Protein AF-A0A2S0KJ49-F1 (afdb_monomer_lite)

Organism: NCBI:txid1004901

Radius of gyration: 23.55 Å; chains: 1; bounding box: 76×27×55 Å

Sequence (163 aa):
MIEHSPGYVPDPATRPTQVRWAFGLWLLSGLLLVVLGVISLVAEAFQSRWNLGVLAVEVLIGAVGLVYILLARKATCVPQWRGSLAALTFVVVVMVLVLTIGFQSPGLAVVLAVTTIGFAGTVLAYRPKADAWFNGSEAGEQESDAREDGRRDPRDDDPADPR

Foldseek 3Di:
DDDQPPDDWQDPVVADVLLVVLLVLLLQLLVVQLVLLVVVLVVCVVVVVPPVVSNVVSVVSNVLSVVSNVLSVVCNGAVVSLVVLLVSLVVQLVVLVVVCVVVVDPSSVVNNVSSVSNNVSSVSCPPPVNVCSSRVVPPPPVVCVVVVVVPPDPVVPDPPDDD

Structure (mmCIF, N/CA/C/O backbone):
data_AF-A0A2S0KJ49-F1
#
_entry.id   AF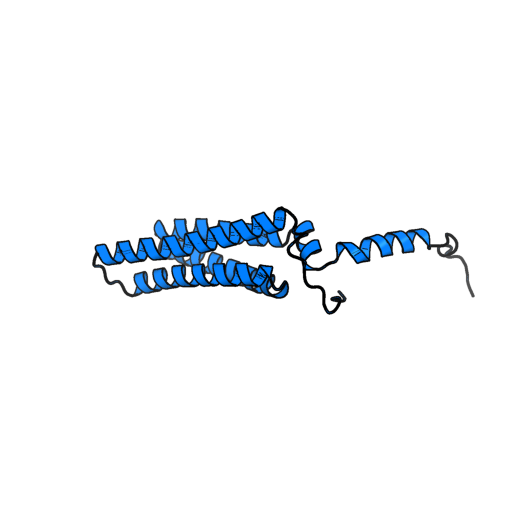-A0A2S0KJ49-F1
#
loop_
_atom_site.group_PDB
_atom_site.id
_atom_site.type_symbol
_atom_site.label_atom_id
_atom_site.label_alt_id
_atom_site.label_comp_id
_atom_site.label_asym_id
_atom_site.label_entity_id
_atom_site.label_seq_id
_atom_site.pdbx_PDB_ins_code
_atom_site.Cartn_x
_atom_site.Cartn_y
_atom_site.Cartn_z
_atom_site.occupancy
_atom_site.B_iso_or_equiv
_atom_site.auth_seq_id
_atom_site.auth_comp_id
_atom_site.auth_asym_id
_atom_site.auth_atom_id
_atom_site.pdbx_PDB_model_num
ATOM 1 N N . MET A 1 1 ? 25.461 11.651 -18.380 1.00 32.81 1 MET A N 1
ATOM 2 C CA . MET A 1 1 ? 24.262 12.462 -18.679 1.00 32.81 1 MET A CA 1
ATOM 3 C C . MET A 1 1 ? 23.320 11.508 -19.395 1.00 32.81 1 MET A C 1
ATOM 5 O O . MET A 1 1 ? 23.651 11.106 -20.494 1.00 32.81 1 MET A O 1
ATOM 9 N N . ILE A 1 2 ? 22.301 10.978 -18.710 1.00 43.78 2 ILE A N 1
ATOM 10 C CA . ILE A 1 2 ? 21.458 9.896 -19.249 1.00 43.78 2 ILE A CA 1
ATOM 11 C C . ILE A 1 2 ? 20.485 10.527 -20.246 1.00 43.78 2 ILE A C 1
ATOM 13 O O . ILE A 1 2 ? 19.582 11.262 -19.843 1.00 43.78 2 ILE A O 1
ATOM 17 N N . GLU A 1 3 ? 20.705 10.301 -21.539 1.00 42.31 3 GLU A N 1
ATOM 18 C CA . GLU A 1 3 ? 19.782 10.729 -22.586 1.00 42.31 3 GLU A CA 1
ATOM 19 C C . GLU A 1 3 ? 18.532 9.845 -22.533 1.00 42.31 3 GLU A C 1
ATOM 21 O O . GLU A 1 3 ? 18.513 8.704 -22.991 1.00 42.31 3 GLU A O 1
ATOM 26 N N . HIS A 1 4 ? 17.461 10.367 -21.934 1.00 44.47 4 HIS A N 1
ATOM 27 C CA . HIS A 1 4 ? 16.134 9.785 -22.082 1.00 44.47 4 HIS A CA 1
ATOM 28 C C . HIS A 1 4 ? 15.746 9.826 -23.565 1.00 44.47 4 HIS A C 1
ATOM 30 O O . HIS A 1 4 ? 15.475 10.903 -24.094 1.00 44.47 4 HIS A O 1
ATOM 36 N N . SER A 1 5 ? 15.679 8.663 -24.226 1.00 48.12 5 SER A N 1
ATOM 37 C CA . SER A 1 5 ? 15.066 8.553 -25.554 1.00 48.12 5 SER A CA 1
ATOM 38 C C . SER A 1 5 ? 13.628 9.092 -25.486 1.00 48.12 5 SER A C 1
ATOM 40 O O . SER A 1 5 ? 12.799 8.537 -24.752 1.00 48.12 5 SER A O 1
ATOM 42 N N . PRO A 1 6 ? 13.311 10.189 -26.196 1.00 45.47 6 PRO A N 1
ATOM 43 C CA . PRO A 1 6 ? 12.015 10.836 -26.097 1.00 45.47 6 PRO A CA 1
ATOM 44 C C . PRO A 1 6 ? 10.969 9.953 -26.785 1.00 45.47 6 PRO A C 1
ATOM 46 O O . PRO A 1 6 ? 10.876 9.927 -28.007 1.00 45.47 6 PRO A O 1
ATOM 49 N N . GLY A 1 7 ? 10.184 9.210 -25.997 1.00 54.25 7 GLY A N 1
ATOM 50 C CA . GLY A 1 7 ? 8.998 8.499 -26.493 1.00 54.25 7 GLY A CA 1
ATOM 51 C C . GLY A 1 7 ? 8.913 6.995 -26.226 1.00 54.25 7 GLY A C 1
ATOM 52 O O . GLY A 1 7 ? 8.021 6.359 -26.783 1.00 54.25 7 GLY A O 1
ATOM 53 N N . TYR A 1 8 ? 9.770 6.402 -25.386 1.00 58.16 8 TYR A N 1
ATOM 54 C CA . TYR A 1 8 ? 9.604 4.989 -25.027 1.00 58.16 8 TYR A CA 1
ATOM 55 C C . TYR A 1 8 ? 8.379 4.780 -24.117 1.00 58.16 8 TYR A C 1
ATOM 57 O O . TYR A 1 8 ? 8.339 5.238 -22.973 1.00 58.16 8 TYR A O 1
ATOM 65 N N . VAL A 1 9 ? 7.373 4.074 -24.640 1.00 59.31 9 VAL A N 1
ATOM 66 C CA . VAL A 1 9 ? 6.196 3.609 -23.895 1.00 59.31 9 VAL A CA 1
ATOM 67 C C . VAL A 1 9 ? 6.372 2.107 -23.660 1.00 59.31 9 VAL A C 1
ATOM 69 O O . VAL A 1 9 ? 6.382 1.357 -24.635 1.00 59.31 9 VAL A O 1
ATOM 72 N N . PRO A 1 10 ? 6.518 1.642 -22.405 1.00 59.81 10 PRO A N 1
ATOM 73 C CA . PRO A 1 10 ? 6.697 0.222 -22.126 1.00 59.81 10 PRO A CA 1
ATOM 74 C C . PRO A 1 10 ? 5.476 -0.582 -22.588 1.00 59.81 10 PRO A C 1
ATOM 76 O O . PRO A 1 10 ? 4.357 -0.325 -22.138 1.00 59.81 10 PRO A O 1
ATOM 79 N N . ASP A 1 11 ? 5.687 -1.567 -23.461 1.00 59.62 11 ASP A N 1
ATOM 80 C CA . ASP A 1 11 ? 4.628 -2.457 -23.944 1.00 59.62 11 ASP A CA 1
ATOM 81 C C . ASP A 1 11 ? 4.199 -3.441 -22.833 1.00 59.62 11 ASP A C 1
ATOM 83 O O . ASP A 1 11 ? 5.018 -4.250 -22.381 1.00 59.62 11 ASP A O 1
ATOM 87 N N . PRO A 1 12 ? 2.925 -3.437 -22.387 1.00 59.06 12 PRO A N 1
ATOM 88 C CA . PRO A 1 12 ? 2.420 -4.355 -21.365 1.00 59.06 12 PRO A CA 1
ATOM 89 C C . PRO A 1 12 ? 2.656 -5.845 -21.660 1.00 59.06 12 PRO A C 1
ATOM 91 O O . PRO A 1 12 ? 2.660 -6.646 -20.718 1.00 59.06 12 PRO A O 1
ATOM 94 N N . ALA A 1 13 ? 2.834 -6.225 -22.931 1.00 54.78 13 ALA A N 1
ATOM 95 C CA . ALA A 1 13 ? 3.000 -7.611 -23.362 1.00 54.78 13 ALA A CA 1
ATOM 96 C C . ALA A 1 13 ? 4.378 -8.213 -23.020 1.00 54.78 13 ALA A C 1
ATOM 98 O O . ALA A 1 13 ? 4.467 -9.417 -22.781 1.00 54.78 13 ALA A O 1
ATOM 99 N N . THR A 1 14 ? 5.437 -7.403 -22.912 1.00 58.62 14 THR A N 1
ATOM 100 C CA . THR A 1 14 ? 6.815 -7.869 -22.628 1.00 58.62 14 THR A CA 1
ATOM 101 C C . THR A 1 14 ? 7.179 -7.832 -21.141 1.00 58.62 14 THR A C 1
ATOM 103 O O . THR A 1 14 ? 8.346 -7.957 -20.770 1.00 58.62 14 THR A O 1
ATOM 106 N N . ARG A 1 15 ? 6.185 -7.668 -20.256 1.00 59.38 15 ARG A N 1
ATOM 107 C CA . ARG A 1 15 ? 6.400 -7.445 -18.820 1.00 59.38 15 ARG A CA 1
ATOM 108 C C . ARG A 1 15 ? 7.143 -8.622 -18.150 1.00 59.38 15 ARG A C 1
ATOM 110 O O . ARG A 1 15 ? 6.563 -9.708 -18.029 1.00 59.38 15 ARG A O 1
ATOM 117 N N . PRO A 1 16 ? 8.345 -8.410 -17.577 1.00 65.75 16 PRO A N 1
ATOM 118 C CA . PRO A 1 16 ? 9.036 -9.449 -16.824 1.00 65.75 16 PRO A CA 1
ATOM 119 C C . PRO A 1 16 ? 8.262 -9.818 -15.549 1.00 65.75 16 PRO A C 1
ATOM 121 O O . PRO A 1 16 ? 7.582 -8.991 -14.930 1.00 65.75 16 PRO A O 1
ATOM 124 N N . THR A 1 17 ? 8.372 -11.077 -15.119 1.00 66.94 17 THR A N 1
ATOM 125 C CA . THR A 1 17 ? 7.650 -11.619 -13.950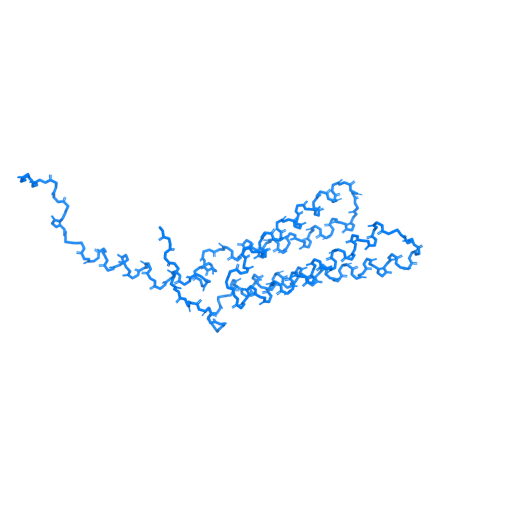 1.00 66.94 17 THR A CA 1
ATOM 126 C C . THR A 1 17 ? 7.882 -10.809 -12.674 1.00 66.94 17 THR A C 1
ATOM 128 O O . THR A 1 17 ? 6.962 -10.661 -11.873 1.00 66.94 17 THR A O 1
ATOM 131 N N . GLN A 1 18 ? 9.058 -10.196 -12.514 1.00 65.00 18 GLN A N 1
ATOM 132 C CA . GLN A 1 18 ? 9.364 -9.302 -11.391 1.00 65.00 18 GLN A CA 1
ATOM 133 C C . GLN A 1 18 ? 8.453 -8.068 -11.334 1.00 65.00 18 GLN A C 1
ATOM 135 O O . GLN A 1 18 ? 8.008 -7.689 -10.254 1.00 65.00 18 GLN A O 1
ATOM 140 N N . VAL A 1 19 ? 8.094 -7.487 -12.481 1.00 62.91 19 VAL A N 1
ATOM 141 C CA . VAL A 1 19 ? 7.193 -6.324 -12.550 1.00 62.91 19 VAL A CA 1
ATOM 142 C C . VAL A 1 19 ? 5.748 -6.733 -12.252 1.00 62.91 19 VAL A C 1
ATOM 144 O O . VAL A 1 19 ? 4.999 -5.968 -11.645 1.00 62.91 19 VAL A O 1
ATOM 147 N N . ARG A 1 20 ? 5.348 -7.963 -12.608 1.00 70.38 20 ARG A N 1
ATOM 148 C CA . ARG A 1 20 ? 4.046 -8.528 -12.205 1.00 70.38 20 ARG A CA 1
ATOM 149 C C . ARG A 1 20 ? 3.961 -8.741 -10.693 1.00 70.38 20 ARG A C 1
ATOM 151 O O . ARG A 1 20 ? 2.948 -8.378 -10.103 1.00 70.38 20 ARG A O 1
ATOM 158 N N . TRP A 1 21 ? 5.017 -9.267 -10.074 1.00 71.06 21 TRP A N 1
ATOM 159 C CA . TRP A 1 21 ? 5.082 -9.453 -8.622 1.00 71.06 21 TRP A CA 1
ATOM 160 C C . TRP A 1 21 ? 5.111 -8.124 -7.864 1.00 71.06 21 TRP A C 1
ATOM 162 O O . TRP A 1 21 ? 4.347 -7.969 -6.917 1.00 71.06 21 TRP A O 1
ATOM 172 N N . ALA A 1 22 ? 5.904 -7.143 -8.310 1.00 71.12 22 ALA A N 1
ATOM 173 C CA . ALA A 1 22 ? 5.924 -5.801 -7.718 1.00 71.12 22 ALA A CA 1
ATOM 174 C C . ALA A 1 22 ? 4.540 -5.130 -7.782 1.00 71.12 22 ALA A C 1
ATOM 176 O O . ALA A 1 22 ? 4.052 -4.601 -6.787 1.00 71.12 22 ALA A O 1
ATOM 177 N N . PHE A 1 23 ? 3.863 -5.232 -8.930 1.00 68.50 23 PHE A N 1
ATOM 178 C CA . PHE A 1 23 ? 2.501 -4.724 -9.087 1.00 68.50 23 PHE A CA 1
ATOM 179 C C . PHE A 1 23 ? 1.491 -5.451 -8.190 1.00 68.50 23 PHE A C 1
ATOM 181 O O . PHE A 1 23 ? 0.636 -4.812 -7.580 1.00 68.50 23 PHE A O 1
ATOM 188 N N . GLY A 1 24 ? 1.607 -6.777 -8.079 1.00 72.44 24 GLY A N 1
ATOM 189 C CA . GLY A 1 24 ? 0.793 -7.577 -7.166 1.00 72.44 24 GLY A CA 1
ATOM 190 C C . GLY A 1 24 ? 0.994 -7.172 -5.705 1.00 72.44 24 GLY A C 1
ATOM 191 O O . GLY A 1 24 ? 0.014 -7.009 -4.990 1.00 72.44 24 GLY A O 1
ATOM 192 N N . LEU A 1 25 ? 2.238 -6.929 -5.284 1.00 76.12 25 LEU A N 1
ATOM 193 C CA . LEU A 1 25 ? 2.586 -6.459 -3.939 1.00 76.12 25 LEU A CA 1
ATOM 194 C C . LEU A 1 25 ? 2.011 -5.070 -3.640 1.00 76.12 25 LEU A C 1
ATOM 196 O O . LEU A 1 25 ? 1.460 -4.869 -2.560 1.00 76.12 25 LEU A O 1
ATOM 200 N N . TRP A 1 26 ? 2.071 -4.139 -4.596 1.00 76.25 26 TRP A N 1
ATOM 201 C CA . TRP A 1 26 ? 1.468 -2.809 -4.445 1.00 76.25 26 TRP A CA 1
ATOM 202 C C . TRP A 1 26 ? -0.058 -2.850 -4.364 1.00 76.25 26 TRP A C 1
ATOM 204 O O . TRP A 1 26 ? -0.650 -2.148 -3.544 1.00 76.25 26 TRP A O 1
ATOM 214 N N . LEU A 1 27 ? -0.709 -3.670 -5.195 1.00 75.06 27 LEU A N 1
ATOM 215 C CA . LEU A 1 27 ? -2.160 -3.839 -5.125 1.00 75.06 27 LEU A CA 1
ATOM 216 C C . LEU A 1 27 ? -2.585 -4.553 -3.845 1.00 75.06 27 LEU A C 1
ATOM 218 O O . LEU A 1 27 ? -3.566 -4.143 -3.233 1.00 75.06 27 LEU A O 1
ATOM 222 N N . LEU A 1 28 ? -1.847 -5.581 -3.425 1.00 78.88 28 LEU A N 1
ATOM 223 C CA . LEU A 1 28 ? -2.133 -6.312 -2.198 1.00 78.88 28 LEU A CA 1
ATOM 224 C C . LEU A 1 28 ? -1.988 -5.401 -0.978 1.00 78.88 28 LEU A C 1
ATOM 226 O O . LEU A 1 28 ? -2.876 -5.398 -0.132 1.00 78.88 28 LEU A O 1
ATOM 230 N N . SER A 1 29 ? -0.926 -4.589 -0.906 1.00 77.06 29 SER A N 1
ATOM 231 C CA . SER A 1 29 ? -0.741 -3.654 0.207 1.00 77.06 29 SER A CA 1
ATOM 232 C C . SER A 1 29 ? -1.820 -2.573 0.220 1.00 77.06 29 SER A C 1
ATOM 234 O O . SER A 1 29 ? -2.409 -2.316 1.265 1.00 77.06 29 SER A O 1
ATOM 236 N N . GLY A 1 30 ? -2.123 -1.968 -0.934 1.00 74.38 30 GLY A N 1
ATOM 237 C CA . GLY A 1 30 ? -3.179 -0.961 -1.048 1.00 74.38 30 GLY A CA 1
ATOM 238 C C . GLY A 1 30 ? -4.548 -1.520 -0.657 1.00 74.38 30 GLY A C 1
ATOM 239 O O . GLY A 1 30 ? -5.271 -0.895 0.115 1.00 74.38 30 GLY A O 1
ATOM 240 N N . LEU A 1 31 ? -4.873 -2.731 -1.118 1.00 83.38 31 LEU A N 1
ATOM 241 C CA . LEU A 1 31 ? -6.112 -3.418 -0.767 1.00 83.38 31 LEU A CA 1
ATOM 242 C C . LEU A 1 31 ? -6.177 -3.746 0.727 1.00 83.38 31 LEU A C 1
ATOM 244 O O . LEU A 1 31 ? -7.199 -3.474 1.349 1.00 83.38 31 LEU A O 1
ATOM 248 N N . LEU A 1 32 ? -5.103 -4.283 1.316 1.00 82.12 32 LEU A N 1
ATOM 249 C CA . LEU A 1 32 ? -5.071 -4.569 2.752 1.00 82.12 32 LEU A CA 1
ATOM 250 C C . LEU A 1 32 ? -5.244 -3.297 3.582 1.00 82.12 32 LEU A C 1
ATOM 252 O O . LEU A 1 32 ? -5.948 -3.350 4.581 1.00 82.12 32 LEU A O 1
ATOM 256 N N . LEU A 1 33 ? -4.661 -2.164 3.175 1.00 81.69 33 LEU A N 1
ATOM 257 C CA . LEU A 1 33 ? -4.847 -0.885 3.871 1.00 81.69 33 LEU A CA 1
ATOM 258 C C . LEU A 1 33 ? -6.298 -0.401 3.811 1.00 81.69 33 LEU A C 1
ATOM 260 O O . LEU A 1 33 ? -6.832 0.034 4.828 1.00 81.69 33 LEU A O 1
ATOM 264 N N . VAL A 1 34 ? -6.951 -0.516 2.651 1.00 83.94 34 VAL A N 1
ATOM 265 C CA . VAL A 1 34 ? -8.378 -0.187 2.513 1.00 83.94 34 VAL A CA 1
ATOM 266 C C . VAL A 1 34 ? -9.226 -1.104 3.391 1.00 83.94 34 VAL A C 1
ATOM 268 O O . VAL A 1 34 ? -10.071 -0.620 4.138 1.00 83.94 34 VAL A O 1
ATOM 271 N N . VAL A 1 35 ? -8.986 -2.415 3.338 1.00 86.25 35 VAL A N 1
ATOM 272 C CA . VAL A 1 35 ? -9.725 -3.402 4.136 1.00 86.25 35 VAL A CA 1
ATOM 273 C C . VAL A 1 35 ? -9.525 -3.155 5.629 1.00 86.25 35 VAL A C 1
ATOM 275 O O . VAL A 1 35 ? -10.509 -3.136 6.362 1.00 86.25 35 VAL A O 1
ATOM 278 N N . LEU A 1 36 ? -8.292 -2.903 6.082 1.00 83.69 36 LEU A N 1
ATOM 279 C CA . LEU A 1 36 ? -8.026 -2.561 7.479 1.00 83.69 36 LEU A CA 1
ATOM 280 C C . LEU A 1 36 ? -8.745 -1.276 7.884 1.00 83.69 36 LEU A C 1
ATOM 282 O O . LEU A 1 36 ? -9.402 -1.266 8.915 1.00 83.69 36 LEU A O 1
ATOM 286 N N . GLY A 1 37 ? -8.657 -0.220 7.070 1.00 79.56 37 GLY A N 1
ATOM 287 C CA . GLY A 1 37 ? -9.336 1.045 7.345 1.00 79.56 37 GLY A CA 1
ATOM 288 C C . GLY A 1 37 ? -10.845 0.860 7.502 1.00 79.56 37 GLY A C 1
ATOM 289 O O . GLY A 1 37 ? -11.424 1.359 8.458 1.00 79.56 37 GLY A O 1
ATOM 290 N N . VAL A 1 38 ? -11.476 0.079 6.619 1.00 84.31 38 VAL A N 1
ATOM 291 C CA . VAL A 1 38 ? -12.918 -0.211 6.683 1.00 84.31 38 VAL A CA 1
ATOM 292 C C . VAL A 1 38 ? -13.275 -1.072 7.896 1.00 84.31 38 VAL A C 1
ATOM 294 O O . VAL A 1 38 ? -14.254 -0.774 8.573 1.00 84.31 38 VAL A O 1
ATOM 297 N N . ILE A 1 39 ? -12.507 -2.126 8.190 1.00 84.81 39 ILE A N 1
ATOM 298 C CA . ILE A 1 39 ? -12.770 -2.999 9.346 1.00 84.81 39 ILE A CA 1
ATOM 299 C C . ILE A 1 39 ? -12.667 -2.206 10.649 1.00 84.81 39 ILE A C 1
ATOM 301 O O . ILE A 1 39 ? -13.555 -2.325 11.492 1.00 84.81 39 ILE A O 1
ATOM 305 N N . SER A 1 40 ? -11.620 -1.394 10.805 1.00 78.69 40 SER A N 1
ATOM 306 C CA . SER A 1 40 ? -11.429 -0.580 12.005 1.00 78.69 40 SER A CA 1
ATOM 307 C C . SER A 1 40 ? -12.539 0.467 12.145 1.00 78.69 40 SER A C 1
ATOM 309 O O . SER A 1 40 ? -13.167 0.533 13.197 1.00 78.69 40 SER A O 1
ATOM 311 N N . LEU A 1 41 ? -12.916 1.135 11.045 1.00 82.00 41 LEU A N 1
ATOM 312 C CA . LEU A 1 41 ? -14.031 2.090 11.017 1.00 82.00 41 LEU A CA 1
ATOM 313 C C . LEU A 1 41 ? -15.356 1.461 11.463 1.00 82.00 41 LEU A C 1
ATOM 315 O O . LEU A 1 41 ? -16.115 2.044 12.238 1.00 82.00 41 LEU A O 1
ATOM 319 N N . VAL A 1 42 ? -15.641 0.253 10.975 1.00 84.56 42 VAL A N 1
ATOM 320 C CA . VAL A 1 42 ? -16.838 -0.502 11.357 1.00 84.56 42 VAL A CA 1
ATOM 321 C C . VAL A 1 42 ? -16.769 -0.908 12.832 1.00 84.56 42 VAL A C 1
ATOM 323 O O . VAL A 1 42 ? -17.766 -0.783 13.542 1.00 84.56 42 VAL A O 1
ATOM 326 N N . ALA A 1 43 ? -15.609 -1.354 13.318 1.00 82.31 43 ALA A N 1
ATOM 327 C CA . ALA A 1 43 ? -15.419 -1.721 14.719 1.00 82.31 43 ALA A CA 1
ATOM 328 C C . ALA A 1 43 ? -15.615 -0.525 15.670 1.00 82.31 43 ALA A C 1
ATOM 330 O O . ALA A 1 43 ? -16.319 -0.664 16.673 1.00 82.31 43 ALA A O 1
ATOM 331 N N . GLU A 1 44 ? -15.066 0.648 15.342 1.00 80.25 44 GLU A N 1
ATOM 332 C CA . GLU A 1 44 ? -15.229 1.883 16.122 1.00 80.25 44 GLU A CA 1
ATOM 333 C C . GLU A 1 44 ? -16.710 2.314 16.153 1.00 80.25 44 GLU A C 1
ATOM 335 O O . GLU A 1 44 ? -17.245 2.659 17.213 1.00 80.25 44 GLU A O 1
ATOM 340 N N . ALA A 1 45 ? -17.415 2.189 15.019 1.00 80.19 45 ALA A N 1
ATOM 341 C CA . ALA A 1 45 ? -18.846 2.480 14.921 1.00 80.19 45 ALA A CA 1
ATOM 342 C C . ALA A 1 45 ? -19.696 1.587 15.846 1.00 80.19 45 ALA A C 1
ATOM 344 O O . ALA A 1 45 ? -20.637 2.073 16.476 1.00 80.19 45 ALA A O 1
ATOM 345 N N . PHE A 1 46 ? -19.343 0.304 15.989 1.00 83.88 46 PHE A N 1
ATOM 346 C CA . PHE A 1 46 ? -20.018 -0.615 16.917 1.00 83.88 46 PHE A CA 1
ATOM 347 C C . PHE A 1 46 ? -19.710 -0.331 18.391 1.00 83.88 46 PHE A C 1
ATOM 349 O O . PHE A 1 46 ? -20.546 -0.601 19.253 1.00 83.88 46 PHE A O 1
ATOM 356 N N . GLN A 1 47 ? -18.533 0.214 18.701 1.00 79.00 47 GLN A N 1
ATOM 357 C CA . GLN A 1 47 ? -18.148 0.542 20.077 1.00 79.00 47 GLN A CA 1
ATOM 358 C C . GLN A 1 47 ? -18.711 1.887 20.557 1.00 79.00 47 GLN A C 1
ATOM 360 O O . GLN A 1 47 ? -18.566 2.221 21.734 1.00 79.00 47 GLN A O 1
ATOM 365 N N . SER A 1 48 ? -19.354 2.660 19.669 1.00 68.94 48 SER A N 1
ATOM 366 C CA . SER A 1 48 ? -19.958 3.976 19.936 1.00 68.94 48 SER A CA 1
ATOM 367 C C . SER A 1 48 ? -19.006 4.984 20.601 1.00 68.94 48 SER A C 1
ATOM 369 O O . SER A 1 48 ? -19.429 6.000 21.162 1.00 68.94 48 SER A O 1
ATOM 371 N N . ARG A 1 49 ? -17.702 4.716 20.517 1.00 65.75 49 ARG A N 1
ATOM 372 C CA . ARG A 1 49 ? -16.624 5.608 20.912 1.00 65.75 49 ARG A CA 1
ATOM 373 C C . ARG A 1 49 ? -16.369 6.515 19.719 1.00 65.75 49 ARG A C 1
ATOM 375 O O . ARG A 1 49 ? -15.518 6.236 18.893 1.00 65.75 49 ARG A O 1
ATOM 382 N N . TRP A 1 50 ? -17.141 7.590 19.591 1.00 74.00 50 TRP A N 1
ATOM 383 C CA . TRP A 1 50 ? -16.979 8.584 18.521 1.00 74.00 50 TRP A CA 1
ATOM 384 C C . TRP A 1 50 ? -15.726 9.448 18.736 1.00 74.00 50 TRP A C 1
ATOM 386 O O . TRP A 1 50 ? -15.785 10.676 18.803 1.00 74.00 50 TRP A O 1
ATOM 396 N N . ASN A 1 51 ? -14.569 8.804 18.879 1.00 79.00 51 ASN A N 1
ATOM 397 C CA . ASN A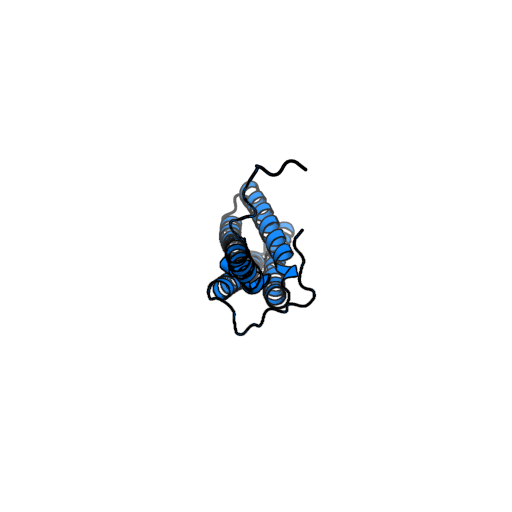 1 51 ? -13.286 9.469 18.992 1.00 79.00 51 ASN A CA 1
ATOM 398 C C . ASN A 1 51 ? -12.895 9.997 17.616 1.00 79.00 51 ASN A C 1
ATOM 400 O O . ASN A 1 51 ? -12.315 9.280 16.802 1.00 79.00 51 ASN A O 1
ATOM 404 N N . LEU A 1 52 ? -13.177 11.277 17.369 1.00 78.75 52 LEU A N 1
ATOM 405 C CA . LEU A 1 52 ? -12.863 11.944 16.101 1.00 78.75 52 LEU A CA 1
ATOM 406 C C . LEU A 1 52 ? -11.389 11.782 15.690 1.00 78.75 52 LEU A C 1
ATOM 408 O O . LEU A 1 52 ? -11.097 11.686 14.503 1.00 78.75 52 LEU A O 1
ATOM 412 N N . GLY A 1 53 ? -10.469 11.702 16.658 1.00 78.50 53 GLY A N 1
ATOM 413 C CA . GLY A 1 53 ? -9.048 11.464 16.397 1.00 78.50 53 GLY A CA 1
ATOM 414 C C . GLY A 1 53 ? -8.748 10.075 15.822 1.00 78.50 53 GLY A C 1
ATOM 415 O O . GLY A 1 53 ? -7.965 9.968 14.884 1.00 78.50 53 GLY A O 1
ATOM 416 N N . VAL A 1 54 ? -9.393 9.022 16.334 1.00 77.12 54 VAL A N 1
ATOM 417 C CA . VAL A 1 54 ? -9.208 7.643 15.843 1.00 77.12 54 VAL A CA 1
ATOM 418 C C . VAL A 1 54 ? -9.861 7.491 14.471 1.00 77.12 54 VAL A C 1
ATOM 420 O O . VAL A 1 54 ? -9.207 7.066 13.521 1.00 77.12 54 VAL A O 1
ATOM 423 N N . LEU A 1 55 ? -11.094 7.987 14.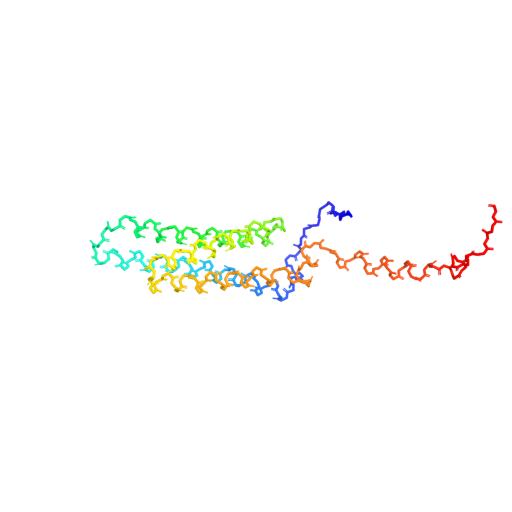337 1.00 81.12 55 LEU A N 1
ATOM 424 C CA . LEU A 1 55 ? -11.833 8.058 13.073 1.00 81.12 55 LEU A CA 1
ATOM 425 C C . LEU A 1 55 ? -11.034 8.759 11.965 1.00 81.12 55 LEU A C 1
ATOM 427 O O . LEU A 1 55 ? -10.965 8.267 10.839 1.00 81.12 55 LEU A O 1
ATOM 431 N N . ALA A 1 56 ? -10.395 9.892 12.271 1.00 83.06 56 ALA A N 1
ATOM 432 C CA . ALA A 1 56 ? -9.574 10.612 11.302 1.00 83.06 56 ALA A CA 1
ATOM 433 C C . ALA A 1 56 ? -8.377 9.777 10.818 1.00 83.06 56 ALA A C 1
ATOM 435 O O . ALA A 1 56 ? -8.063 9.788 9.627 1.00 83.06 56 ALA A O 1
ATOM 436 N N . VAL A 1 57 ? -7.728 9.030 11.717 1.00 80.50 57 VAL A N 1
ATOM 437 C CA . VAL A 1 57 ? -6.598 8.154 11.372 1.00 80.50 57 VAL A CA 1
ATOM 438 C C . VAL A 1 57 ? -7.059 6.970 10.521 1.00 80.50 57 VAL A C 1
ATOM 440 O O . VAL A 1 57 ? -6.400 6.638 9.538 1.00 80.50 57 VAL A O 1
ATOM 443 N N . GLU A 1 58 ? -8.199 6.359 10.831 1.00 80.31 58 GLU A N 1
ATOM 444 C CA . GLU A 1 58 ? -8.741 5.227 10.065 1.00 80.31 58 GLU A CA 1
ATOM 445 C C . GLU A 1 58 ? -9.151 5.623 8.648 1.00 80.31 58 GLU A C 1
ATOM 447 O O . GLU A 1 58 ? -8.792 4.949 7.676 1.00 80.31 58 GLU A O 1
ATOM 452 N N . VAL A 1 59 ? -9.834 6.762 8.513 1.00 84.56 59 VAL A N 1
ATOM 453 C CA . VAL A 1 59 ? -10.176 7.335 7.207 1.00 84.56 59 VAL A CA 1
ATOM 454 C C . VAL A 1 59 ? -8.909 7.683 6.429 1.00 84.56 59 VAL A C 1
ATOM 456 O O . VAL A 1 59 ? -8.834 7.397 5.234 1.00 84.56 59 VAL A O 1
ATOM 459 N N . LEU A 1 60 ? -7.892 8.243 7.091 1.00 83.81 60 LEU A N 1
ATOM 460 C CA . LEU A 1 60 ? -6.605 8.538 6.464 1.00 83.81 60 LEU A CA 1
ATOM 461 C C . LEU A 1 60 ? -5.927 7.262 5.947 1.00 83.81 60 LEU A C 1
ATOM 463 O O . LEU A 1 60 ? -5.473 7.244 4.805 1.00 83.81 60 LEU A O 1
ATOM 467 N N . ILE A 1 61 ? -5.893 6.185 6.738 1.00 81.81 61 ILE A N 1
ATOM 468 C CA . ILE A 1 61 ? -5.326 4.890 6.326 1.00 81.81 61 ILE A CA 1
ATOM 469 C C . ILE A 1 61 ? -6.075 4.335 5.108 1.00 81.81 61 ILE A C 1
ATOM 471 O O . ILE A 1 61 ? -5.442 3.935 4.126 1.00 81.81 61 ILE A O 1
ATOM 475 N N . GLY A 1 62 ? -7.410 4.366 5.128 1.00 80.56 62 GLY A N 1
ATOM 476 C CA . GLY A 1 62 ? -8.234 3.935 3.998 1.00 80.56 62 GLY A CA 1
ATOM 477 C C . GLY A 1 62 ? -7.996 4.776 2.739 1.00 80.56 62 GLY A C 1
ATOM 478 O O . GLY A 1 62 ? -7.809 4.229 1.649 1.00 80.56 62 GLY A O 1
ATOM 479 N N . ALA A 1 63 ? -7.927 6.102 2.880 1.00 83.00 63 ALA A N 1
ATOM 480 C CA . ALA A 1 63 ? -7.646 7.023 1.782 1.00 83.00 63 ALA A CA 1
ATOM 481 C C . ALA A 1 63 ? -6.249 6.795 1.186 1.00 83.00 63 ALA A C 1
ATOM 483 O O . ALA A 1 63 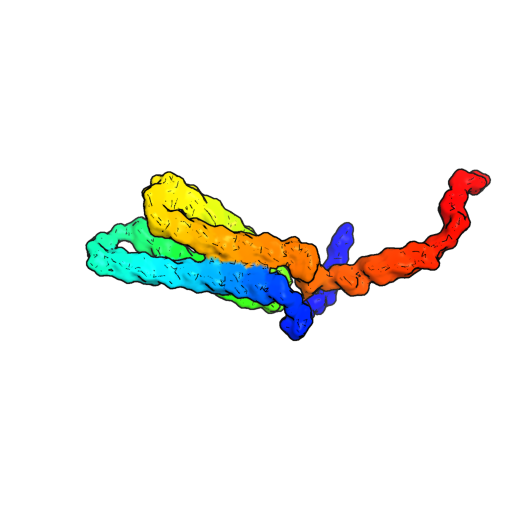? -6.101 6.740 -0.036 1.00 83.00 63 ALA A O 1
ATOM 484 N N . VAL A 1 64 ? -5.232 6.589 2.028 1.00 81.75 64 VAL A N 1
ATOM 485 C CA . VAL A 1 64 ? -3.870 6.244 1.594 1.00 81.75 64 VAL A CA 1
ATOM 486 C C . VAL A 1 64 ? -3.861 4.921 0.827 1.00 81.75 64 VAL A C 1
ATOM 488 O O . VAL A 1 64 ? -3.241 4.843 -0.235 1.00 81.75 64 VAL A O 1
ATOM 491 N N . GLY A 1 65 ? -4.583 3.903 1.308 1.00 78.62 65 GLY A N 1
ATOM 492 C CA . GLY A 1 65 ? -4.740 2.630 0.601 1.00 78.62 65 GLY A CA 1
ATOM 493 C C . GLY A 1 65 ? -5.360 2.799 -0.791 1.00 78.62 65 GLY A C 1
ATOM 494 O O . GLY A 1 65 ? -4.868 2.234 -1.770 1.00 78.62 65 GLY A O 1
ATOM 495 N N . LEU A 1 66 ? -6.382 3.649 -0.914 1.00 82.12 66 LEU A N 1
ATOM 496 C CA . LEU A 1 66 ? -7.022 3.951 -2.196 1.00 82.12 66 LEU A CA 1
ATOM 497 C C . LEU A 1 66 ? -6.068 4.678 -3.156 1.00 82.12 66 LEU A C 1
ATOM 499 O O . LEU A 1 66 ? -5.955 4.316 -4.330 1.00 82.12 66 LEU A O 1
ATOM 503 N N . VAL A 1 67 ? -5.338 5.672 -2.646 1.00 82.94 67 VAL A N 1
ATOM 504 C CA . VAL A 1 67 ? -4.319 6.414 -3.399 1.00 82.94 67 VAL A CA 1
ATOM 505 C C . VAL A 1 67 ? -3.221 5.470 -3.898 1.00 82.94 67 VAL A C 1
ATOM 507 O O . VAL A 1 67 ? -2.817 5.578 -5.055 1.00 82.94 67 VAL A O 1
ATOM 510 N N . TYR A 1 68 ? -2.810 4.487 -3.092 1.00 76.19 68 TYR A N 1
ATOM 511 C CA . TYR A 1 68 ? -1.887 3.426 -3.504 1.00 76.19 68 TYR A CA 1
ATOM 512 C C . TYR A 1 68 ? -2.398 2.619 -4.691 1.00 76.19 68 TYR A C 1
ATOM 514 O O . TYR A 1 68 ? -1.655 2.405 -5.645 1.00 76.19 68 TYR A O 1
ATOM 522 N N . ILE A 1 69 ? -3.661 2.189 -4.664 1.00 76.50 69 ILE A N 1
ATOM 523 C CA . ILE A 1 69 ? -4.260 1.413 -5.758 1.00 76.50 69 ILE A CA 1
ATOM 524 C C . ILE A 1 69 ? -4.266 2.239 -7.051 1.00 76.50 69 ILE A C 1
ATOM 526 O O . ILE A 1 69 ? -3.904 1.738 -8.119 1.00 76.50 69 ILE A O 1
ATOM 530 N N . LEU A 1 70 ? -4.637 3.519 -6.965 1.00 79.44 70 LEU A N 1
ATOM 531 C CA . LEU A 1 70 ? -4.657 4.426 -8.115 1.00 79.44 70 LEU A CA 1
ATOM 532 C C . LEU A 1 70 ? -3.248 4.679 -8.665 1.00 79.44 70 LEU A C 1
ATOM 534 O O . LEU A 1 70 ? -3.035 4.591 -9.876 1.00 79.44 70 LEU A O 1
ATOM 538 N N . LEU A 1 71 ? -2.280 4.940 -7.785 1.00 75.19 71 LEU A N 1
ATOM 539 C CA . LEU A 1 71 ? -0.881 5.145 -8.151 1.00 75.19 71 LEU A CA 1
ATOM 540 C C . LEU A 1 71 ? -0.255 3.886 -8.734 1.00 75.19 71 LEU A C 1
ATOM 542 O O . LEU A 1 71 ? 0.445 3.993 -9.731 1.00 75.19 71 LEU A O 1
ATOM 546 N N . ALA A 1 72 ? -0.536 2.703 -8.186 1.00 71.50 72 ALA A N 1
ATOM 547 C CA . ALA A 1 72 ? -0.036 1.438 -8.717 1.00 71.50 72 ALA A CA 1
ATOM 548 C C . ALA A 1 72 ? -0.528 1.219 -10.153 1.00 71.50 72 ALA A C 1
ATOM 550 O O . ALA A 1 72 ? 0.269 0.906 -11.039 1.00 71.50 72 ALA A O 1
ATOM 551 N N . ARG A 1 73 ? -1.822 1.463 -10.415 1.00 72.06 73 ARG A N 1
ATOM 552 C CA . ARG A 1 73 ? -2.395 1.405 -11.774 1.00 72.06 73 ARG A CA 1
ATOM 553 C C . ARG A 1 73 ? -1.748 2.434 -12.701 1.00 72.06 73 ARG A C 1
ATOM 555 O O . ARG A 1 73 ? -1.417 2.114 -13.840 1.00 72.06 73 ARG A O 1
ATOM 562 N N . LYS A 1 74 ? -1.507 3.654 -12.220 1.00 70.06 74 LYS A N 1
ATOM 563 C CA . LYS A 1 74 ? -0.903 4.722 -13.029 1.00 70.06 74 LYS A CA 1
ATOM 564 C C . LYS A 1 74 ? 0.587 4.489 -13.303 1.00 70.06 74 LYS A C 1
ATOM 566 O O . LYS A 1 74 ? 1.035 4.708 -14.424 1.00 70.06 74 LYS A O 1
ATOM 571 N N . ALA A 1 75 ? 1.324 3.958 -12.330 1.00 64.69 75 ALA A N 1
ATOM 572 C CA . ALA A 1 75 ? 2.733 3.584 -12.442 1.00 64.69 75 ALA A CA 1
ATOM 573 C C . ALA A 1 75 ? 2.963 2.467 -13.470 1.00 64.69 75 ALA A C 1
ATOM 575 O O . ALA A 1 75 ? 4.045 2.377 -14.042 1.00 64.69 75 ALA A O 1
ATOM 576 N N . THR A 1 76 ? 1.947 1.642 -13.748 1.00 61.91 76 THR A N 1
ATOM 577 C CA . THR A 1 76 ? 2.017 0.663 -14.840 1.00 61.91 76 THR A CA 1
ATOM 578 C C . THR A 1 76 ? 1.765 1.232 -16.229 1.00 61.91 76 THR A C 1
ATOM 580 O O . THR A 1 76 ? 2.158 0.593 -17.198 1.00 61.91 76 THR A O 1
ATOM 583 N N . CYS A 1 77 ? 1.126 2.398 -16.333 1.00 61.47 77 CYS A N 1
ATOM 584 C CA . CYS A 1 77 ? 0.865 3.060 -17.612 1.00 61.47 77 CYS A CA 1
ATOM 585 C C . CYS A 1 77 ? 1.923 4.114 -17.945 1.00 61.47 77 CYS A C 1
ATOM 587 O O . CYS A 1 77 ? 2.138 4.405 -19.116 1.00 61.47 77 CYS A O 1
ATOM 589 N N . VAL A 1 78 ? 2.562 4.712 -16.932 1.00 63.44 78 VAL A N 1
ATOM 590 C CA . VAL A 1 78 ? 3.521 5.798 -17.134 1.00 63.44 78 VAL A CA 1
ATOM 591 C C . VAL A 1 78 ? 4.727 5.642 -16.188 1.00 63.44 78 VAL A C 1
ATOM 593 O O . VAL A 1 78 ? 4.554 5.775 -14.971 1.00 63.44 78 VAL A O 1
ATOM 596 N N . PRO A 1 79 ? 5.952 5.420 -16.713 1.00 60.97 79 PRO A N 1
ATOM 597 C CA . PRO A 1 79 ? 7.158 5.155 -15.912 1.00 60.97 79 PRO A CA 1
ATOM 598 C C . PRO A 1 79 ? 7.491 6.235 -14.873 1.00 60.97 79 PRO A C 1
ATOM 600 O O . PRO A 1 79 ? 7.965 5.921 -13.783 1.00 60.97 79 PRO A O 1
ATOM 603 N N . GLN A 1 80 ? 7.175 7.502 -15.163 1.00 66.62 80 GLN A N 1
ATOM 604 C CA . GLN A 1 80 ? 7.479 8.638 -14.281 1.00 66.62 80 GLN A CA 1
ATOM 605 C C . GLN A 1 80 ? 6.769 8.580 -12.913 1.00 66.62 80 GLN A C 1
ATOM 607 O O . GLN A 1 80 ? 7.245 9.157 -11.940 1.00 66.62 80 GLN A O 1
ATOM 612 N N . TRP A 1 81 ? 5.649 7.853 -12.797 1.00 65.69 81 TRP A N 1
ATOM 613 C CA . TRP A 1 81 ? 4.868 7.780 -11.552 1.00 65.69 81 TRP A CA 1
ATOM 614 C C . TRP A 1 81 ? 5.428 6.773 -10.532 1.00 65.69 81 TRP A C 1
ATOM 616 O O . TRP A 1 81 ? 4.952 6.720 -9.397 1.00 65.69 81 TRP A O 1
ATOM 626 N N . ARG A 1 82 ? 6.465 6.006 -10.900 1.00 67.31 82 ARG A N 1
ATOM 627 C CA . ARG A 1 82 ? 7.139 5.045 -10.007 1.00 67.31 82 ARG A CA 1
ATOM 628 C C . ARG A 1 82 ? 7.832 5.745 -8.837 1.00 67.31 82 ARG A C 1
ATOM 630 O O . ARG A 1 82 ? 7.680 5.311 -7.699 1.00 67.31 8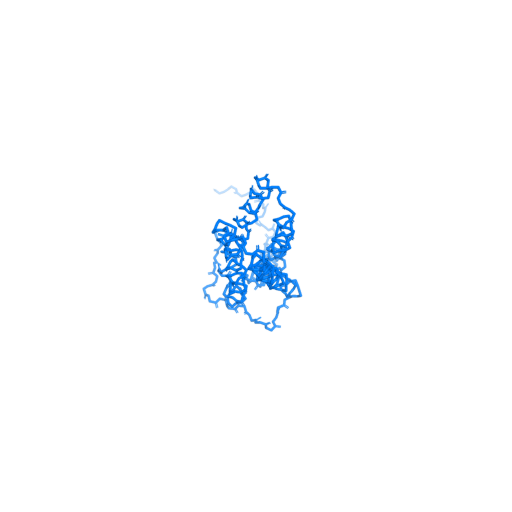2 ARG A O 1
ATOM 637 N N . GLY A 1 83 ? 8.511 6.862 -9.112 1.00 66.81 83 GLY A N 1
ATOM 638 C CA . GLY A 1 83 ? 9.184 7.673 -8.093 1.00 66.81 83 GLY A CA 1
ATOM 639 C C . GLY A 1 83 ? 8.214 8.261 -7.070 1.00 66.81 83 GLY A C 1
ATOM 640 O O . GLY A 1 83 ? 8.469 8.199 -5.871 1.00 66.81 83 GLY A O 1
ATOM 641 N N . SER A 1 84 ? 7.055 8.749 -7.517 1.00 76.75 84 SER A N 1
ATOM 642 C CA . SER A 1 84 ? 6.014 9.262 -6.618 1.00 76.75 84 SER A CA 1
ATOM 643 C C . SER A 1 84 ? 5.419 8.169 -5.730 1.00 76.75 84 SER A C 1
ATOM 645 O O . SER A 1 84 ? 5.158 8.418 -4.556 1.00 76.75 84 SER A O 1
ATOM 647 N N . LEU A 1 85 ? 5.234 6.956 -6.261 1.00 76.38 85 LEU A N 1
ATOM 648 C CA . LEU A 1 85 ? 4.753 5.813 -5.481 1.00 76.38 85 LEU A CA 1
ATOM 649 C C . LEU A 1 85 ? 5.787 5.397 -4.425 1.00 76.38 85 LEU A C 1
ATOM 651 O O . LEU A 1 85 ? 5.423 5.186 -3.272 1.00 76.38 85 LEU A O 1
ATOM 655 N N . ALA A 1 86 ? 7.073 5.373 -4.786 1.00 75.69 86 ALA A N 1
ATOM 656 C CA . ALA A 1 86 ? 8.169 5.101 -3.860 1.00 75.69 86 ALA A CA 1
ATOM 657 C C . ALA A 1 86 ? 8.279 6.151 -2.745 1.00 75.69 86 ALA A C 1
ATOM 659 O O . ALA A 1 86 ? 8.339 5.806 -1.562 1.00 75.69 86 ALA A O 1
ATOM 660 N N . ALA A 1 87 ? 8.219 7.433 -3.102 1.00 79.25 87 ALA A N 1
ATOM 661 C CA . ALA A 1 87 ? 8.219 8.520 -2.131 1.00 79.25 87 ALA A CA 1
ATOM 662 C C . ALA A 1 87 ? 7.012 8.421 -1.186 1.00 79.25 87 ALA A C 1
ATOM 664 O O . ALA A 1 87 ? 7.177 8.491 0.031 1.00 79.25 87 ALA A O 1
ATOM 665 N N . LEU A 1 88 ? 5.813 8.167 -1.724 1.00 81.94 88 LEU A N 1
ATOM 666 C CA . LEU A 1 88 ? 4.611 7.974 -0.916 1.00 81.94 88 LEU A CA 1
ATOM 667 C C . LEU A 1 88 ? 4.753 6.770 0.023 1.00 81.94 88 LEU A C 1
ATOM 669 O O . LEU A 1 88 ? 4.440 6.896 1.204 1.00 81.94 88 LEU A O 1
ATOM 673 N N . THR A 1 89 ? 5.253 5.624 -0.461 1.00 80.75 89 THR A N 1
ATOM 674 C CA . THR A 1 89 ? 5.478 4.451 0.398 1.00 80.75 89 THR A CA 1
ATOM 675 C C . THR A 1 89 ? 6.407 4.764 1.554 1.00 80.75 89 THR A C 1
ATOM 677 O O . THR A 1 89 ? 6.108 4.396 2.685 1.00 80.75 89 THR A O 1
ATOM 680 N N . PHE A 1 90 ? 7.494 5.486 1.290 1.00 83.69 90 PHE A N 1
ATOM 681 C CA . PHE A 1 90 ? 8.459 5.846 2.315 1.00 83.69 90 PHE A CA 1
ATOM 682 C C . PHE A 1 90 ? 7.842 6.775 3.365 1.00 83.69 90 PHE A C 1
ATOM 684 O O . PHE A 1 90 ? 7.917 6.487 4.558 1.00 83.69 90 PHE A O 1
ATOM 691 N N . VAL A 1 91 ? 7.160 7.838 2.928 1.00 86.12 91 VAL A N 1
ATOM 692 C CA . VAL A 1 91 ? 6.477 8.779 3.829 1.00 86.12 91 VAL A CA 1
ATOM 693 C C . VAL A 1 91 ? 5.441 8.058 4.691 1.00 86.12 91 VAL A C 1
ATOM 695 O O . VAL A 1 91 ? 5.407 8.262 5.902 1.00 86.12 91 VAL A O 1
ATOM 698 N N . VAL A 1 92 ? 4.632 7.180 4.094 1.00 83.56 92 VAL A N 1
ATOM 699 C CA . VAL A 1 92 ? 3.597 6.422 4.809 1.00 83.56 92 VAL A CA 1
ATOM 700 C C . VAL A 1 92 ? 4.213 5.466 5.829 1.00 83.56 92 VAL A C 1
ATOM 702 O O . VAL A 1 92 ? 3.761 5.444 6.969 1.00 83.56 92 VAL A O 1
ATOM 705 N N . VAL A 1 93 ? 5.259 4.717 5.465 1.00 86.00 93 VAL A N 1
ATOM 706 C CA . VAL A 1 93 ? 5.951 3.810 6.396 1.00 86.00 93 VAL A CA 1
ATOM 707 C C . VAL A 1 93 ? 6.528 4.584 7.579 1.00 86.00 93 VAL A C 1
ATOM 709 O O . VAL A 1 93 ? 6.319 4.182 8.720 1.00 86.00 93 VAL A O 1
ATOM 712 N N . VAL A 1 94 ? 7.203 5.711 7.335 1.00 86.56 94 VAL A N 1
ATOM 713 C CA . VAL A 1 94 ? 7.779 6.544 8.404 1.00 86.56 94 VAL A CA 1
ATOM 714 C C . VAL A 1 94 ? 6.683 7.121 9.299 1.00 86.56 94 VAL A C 1
ATOM 716 O O . VAL A 1 94 ? 6.781 7.038 10.522 1.00 86.56 94 VAL A O 1
ATOM 719 N N . MET A 1 95 ? 5.613 7.658 8.711 1.00 86.50 95 MET A N 1
ATOM 720 C CA . MET A 1 95 ? 4.477 8.199 9.458 1.00 86.50 95 MET A CA 1
ATOM 721 C C . MET A 1 95 ? 3.829 7.129 10.346 1.00 86.50 95 MET A C 1
ATOM 723 O O . MET A 1 95 ? 3.621 7.359 11.537 1.00 86.50 95 MET A O 1
ATOM 727 N N . VAL A 1 96 ? 3.543 5.945 9.794 1.00 84.19 96 VAL A N 1
ATOM 728 C CA . VAL A 1 96 ? 2.936 4.833 10.540 1.00 84.19 96 VAL A CA 1
ATOM 729 C C . VAL A 1 96 ? 3.892 4.305 11.605 1.00 84.19 96 VAL A C 1
ATOM 731 O O . VAL A 1 96 ? 3.442 3.982 12.701 1.00 84.19 96 VAL A O 1
ATOM 734 N N . LEU A 1 97 ? 5.199 4.266 11.346 1.00 85.88 97 LEU A N 1
ATOM 735 C CA . LEU A 1 97 ? 6.197 3.876 12.340 1.00 85.88 97 LEU A CA 1
ATOM 736 C C . LEU A 1 97 ? 6.175 4.822 13.548 1.00 85.88 97 LEU A C 1
ATOM 738 O O . LEU A 1 97 ? 6.082 4.358 14.683 1.00 85.88 97 LEU A O 1
ATOM 742 N N . VAL A 1 98 ? 6.188 6.138 13.311 1.00 86.56 98 VAL A N 1
ATOM 743 C CA . VAL A 1 98 ? 6.105 7.153 14.376 1.00 86.56 98 VAL A CA 1
ATOM 744 C C . VAL A 1 98 ? 4.797 7.021 15.158 1.00 86.56 98 VAL A C 1
ATOM 746 O O . VAL A 1 98 ? 4.819 7.015 16.388 1.00 86.56 98 VAL A O 1
ATOM 749 N N . LEU A 1 99 ? 3.667 6.845 14.466 1.00 83.12 99 LEU A N 1
ATOM 750 C CA . LEU A 1 99 ? 2.365 6.619 15.102 1.00 83.12 99 LEU A CA 1
ATOM 751 C C . LEU A 1 99 ? 2.349 5.326 15.928 1.00 83.12 99 LEU A C 1
ATOM 753 O O . LEU A 1 99 ? 1.821 5.312 17.037 1.00 83.12 99 LEU A O 1
ATOM 757 N N . THR A 1 100 ? 2.957 4.251 15.428 1.00 85.00 100 THR A N 1
ATOM 758 C CA . THR A 1 100 ? 3.034 2.963 16.132 1.00 85.00 100 THR A CA 1
ATOM 759 C C . THR A 1 100 ? 3.842 3.094 17.420 1.00 85.00 100 THR A C 1
ATOM 761 O O . THR A 1 100 ? 3.426 2.574 18.453 1.00 85.00 100 THR A O 1
ATOM 764 N N . ILE A 1 101 ? 4.960 3.828 17.390 1.00 85.62 101 ILE A N 1
ATOM 765 C CA . ILE A 1 101 ? 5.783 4.088 18.580 1.00 85.62 101 ILE A CA 1
ATOM 766 C C . ILE A 1 101 ? 5.041 4.996 19.570 1.00 85.62 101 ILE A C 1
ATOM 768 O O . ILE A 1 101 ? 5.065 4.728 20.768 1.00 85.62 101 ILE A O 1
ATOM 772 N N . GLY A 1 102 ? 4.369 6.045 19.086 1.00 82.81 102 GLY A N 1
ATOM 773 C CA . GLY A 1 102 ? 3.689 7.025 19.936 1.00 82.81 102 GLY A CA 1
ATOM 774 C C . GLY A 1 102 ? 2.423 6.494 20.615 1.00 82.81 102 GLY A C 1
ATOM 775 O O . GLY A 1 102 ? 2.205 6.762 21.792 1.00 82.81 102 GLY A O 1
ATOM 776 N N . PHE A 1 103 ? 1.594 5.733 19.895 1.00 79.81 103 PHE A N 1
ATOM 777 C CA . PHE A 1 103 ? 0.315 5.222 20.408 1.00 79.81 103 PHE A CA 1
ATOM 778 C C . PHE A 1 103 ? 0.394 3.792 20.958 1.00 79.81 103 PHE A C 1
ATOM 780 O O . PHE A 1 103 ? -0.534 3.365 21.641 1.00 79.81 103 PHE A O 1
ATOM 787 N N . GLN A 1 104 ? 1.461 3.044 20.644 1.00 79.25 104 GLN A N 1
ATOM 788 C CA . GLN A 1 104 ? 1.693 1.655 21.073 1.00 79.25 104 GLN A CA 1
ATOM 789 C C . GLN A 1 104 ? 0.480 0.727 20.885 1.00 79.25 104 GLN A C 1
ATOM 791 O O . GLN A 1 104 ? 0.241 -0.182 21.680 1.00 79.25 104 GLN A O 1
ATOM 796 N N . SER A 1 105 ? -0.313 0.953 19.834 1.00 77.06 105 SER A N 1
ATOM 797 C CA . SER A 1 105 ? -1.536 0.190 19.603 1.00 77.06 105 SER A CA 1
ATOM 798 C C . SER A 1 105 ? -1.277 -1.025 18.701 1.00 77.06 105 SER A C 1
ATOM 800 O O . SER A 1 105 ? -0.569 -0.922 17.692 1.00 77.06 105 SER A O 1
ATOM 802 N N . PRO A 1 106 ? -1.881 -2.190 19.007 1.00 76.88 106 PRO A N 1
ATOM 803 C CA . PRO A 1 106 ? -1.709 -3.392 18.195 1.00 76.88 106 PRO A CA 1
ATOM 804 C C . PRO A 1 106 ? -2.278 -3.226 16.778 1.00 76.88 106 PRO A C 1
ATOM 806 O O . PRO A 1 106 ? -1.737 -3.793 15.834 1.00 76.88 106 PRO A O 1
ATOM 809 N N . GLY A 1 107 ? -3.315 -2.398 16.599 1.00 78.00 107 GLY A N 1
ATOM 810 C CA . GLY A 1 107 ? -3.870 -2.084 15.279 1.00 78.00 107 GLY A CA 1
ATOM 811 C C . GLY A 1 107 ? -2.861 -1.384 14.363 1.00 78.00 107 GLY A C 1
ATOM 812 O O . GLY A 1 107 ? -2.700 -1.782 13.210 1.00 78.00 107 GLY A O 1
ATOM 813 N N . LEU A 1 108 ? -2.113 -0.401 14.880 1.00 79.31 108 LEU A N 1
ATOM 814 C CA . LEU A 1 108 ? -1.088 0.301 14.101 1.00 79.31 108 LEU A CA 1
ATOM 815 C C . LEU A 1 108 ? 0.092 -0.605 13.738 1.00 79.31 108 LEU A C 1
ATOM 817 O O . LEU A 1 108 ? 0.630 -0.477 12.643 1.00 79.31 108 LEU A O 1
ATOM 821 N N . ALA A 1 109 ? 0.445 -1.567 14.594 1.00 81.31 109 ALA A N 1
ATOM 822 C CA . ALA A 1 109 ? 1.474 -2.555 14.273 1.00 81.31 109 ALA A CA 1
ATOM 823 C C . ALA A 1 109 ? 1.088 -3.427 13.062 1.00 81.31 109 ALA A C 1
ATOM 825 O O . ALA A 1 109 ? 1.937 -3.725 12.219 1.00 81.31 109 ALA A O 1
ATOM 826 N N . VAL A 1 110 ? -0.195 -3.789 12.927 1.00 83.81 110 VAL A N 1
ATOM 827 C CA . VAL A 1 110 ? -0.690 -4.500 11.736 1.00 83.81 110 VAL A CA 1
ATOM 828 C C . VAL A 1 110 ? -0.620 -3.597 10.505 1.00 83.81 110 VAL A C 1
ATOM 830 O O . VAL A 1 110 ? -0.105 -4.023 9.474 1.00 83.81 110 VAL A O 1
ATOM 833 N N . VAL A 1 111 ? -1.063 -2.337 10.609 1.00 82.88 111 VAL A N 1
ATOM 834 C CA . VAL A 1 111 ? -0.951 -1.354 9.512 1.00 82.88 111 VAL A CA 1
ATOM 835 C C . VAL A 1 111 ? 0.507 -1.205 9.075 1.00 82.88 111 VAL A C 1
ATOM 837 O O . VAL A 1 111 ? 0.795 -1.236 7.879 1.00 82.88 111 VAL A O 1
ATOM 840 N N . LEU A 1 112 ? 1.438 -1.129 10.028 1.00 83.06 112 LEU A N 1
ATOM 841 C CA . LEU A 1 112 ? 2.870 -1.056 9.763 1.00 83.06 112 LEU A CA 1
ATOM 842 C C . LEU A 1 112 ? 3.351 -2.283 8.979 1.00 83.06 112 LEU A C 1
ATOM 844 O O . LEU A 1 112 ? 3.975 -2.123 7.930 1.00 83.06 112 LEU A O 1
ATOM 848 N N . ALA A 1 113 ? 3.001 -3.495 9.418 1.00 83.69 113 ALA A N 1
ATOM 849 C CA . ALA A 1 113 ? 3.347 -4.732 8.716 1.00 83.69 113 ALA A CA 1
ATOM 850 C C . ALA A 1 113 ? 2.789 -4.780 7.280 1.00 83.69 113 ALA A C 1
ATOM 852 O O . ALA A 1 113 ? 3.450 -5.267 6.367 1.00 83.69 113 ALA A O 1
ATOM 853 N N . VAL A 1 114 ? 1.597 -4.232 7.041 1.00 82.69 114 VAL A N 1
ATOM 854 C CA . VAL A 1 114 ? 1.040 -4.118 5.684 1.00 82.69 114 VAL A CA 1
ATOM 855 C C . VAL A 1 114 ? 1.806 -3.090 4.849 1.00 82.69 114 VAL A C 1
ATOM 857 O O . VAL A 1 114 ? 2.115 -3.338 3.681 1.00 82.69 114 VAL A O 1
ATOM 860 N N . THR A 1 115 ? 2.144 -1.934 5.425 1.00 80.94 115 THR A N 1
ATOM 861 C CA . THR A 1 115 ? 2.896 -0.896 4.702 1.00 80.94 115 THR A CA 1
ATOM 862 C C . THR A 1 115 ? 4.307 -1.345 4.324 1.00 80.94 115 THR A C 1
ATOM 864 O O . THR A 1 115 ? 4.781 -0.992 3.243 1.00 80.94 115 THR A O 1
ATOM 867 N N . THR A 1 116 ? 4.962 -2.185 5.133 1.00 80.12 116 THR A N 1
ATOM 868 C CA . THR A 1 116 ? 6.278 -2.746 4.787 1.00 80.12 116 THR A CA 1
ATOM 869 C C . THR A 1 116 ? 6.204 -3.741 3.627 1.00 80.12 116 THR A C 1
ATOM 871 O O . THR A 1 116 ? 7.139 -3.804 2.831 1.00 80.12 116 THR A O 1
ATOM 874 N N . ILE A 1 117 ? 5.082 -4.448 3.443 1.00 80.56 117 ILE A N 1
ATOM 875 C CA . ILE A 1 117 ? 4.834 -5.262 2.238 1.00 80.56 117 ILE A CA 1
ATOM 876 C C . ILE A 1 117 ? 4.760 -4.363 0.991 1.00 80.56 117 ILE A C 1
ATOM 878 O O . ILE A 1 117 ? 5.364 -4.675 -0.038 1.00 80.56 117 ILE A O 1
ATOM 882 N N . GLY A 1 118 ? 4.088 -3.211 1.089 1.00 71.19 118 GLY A N 1
ATOM 883 C CA . GLY A 1 118 ? 4.063 -2.202 0.021 1.00 71.19 118 GLY A CA 1
ATOM 884 C C . GLY A 1 118 ? 5.457 -1.651 -0.306 1.00 71.19 118 GLY A C 1
ATOM 885 O O . GLY A 1 118 ? 5.807 -1.496 -1.478 1.00 71.19 118 GLY A O 1
ATOM 886 N N . PHE A 1 119 ? 6.282 -1.442 0.723 1.00 73.25 119 PHE A N 1
ATOM 887 C CA . PHE A 1 119 ? 7.684 -1.037 0.591 1.00 73.25 119 PHE A CA 1
ATOM 888 C C . PHE A 1 119 ? 8.565 -2.126 -0.045 1.00 73.25 119 PHE A C 1
ATOM 890 O O . PHE A 1 119 ? 9.389 -1.844 -0.910 1.00 73.25 119 PHE A O 1
ATOM 897 N N . ALA A 1 120 ? 8.358 -3.401 0.286 1.00 73.94 120 ALA A N 1
ATOM 898 C CA . ALA A 1 120 ? 9.034 -4.495 -0.413 1.00 73.94 120 ALA A CA 1
ATOM 899 C C . ALA A 1 120 ? 8.697 -4.497 -1.918 1.00 73.94 120 ALA A C 1
ATOM 901 O O . ALA A 1 120 ? 9.571 -4.743 -2.754 1.00 73.94 120 ALA A O 1
ATOM 902 N N . GLY A 1 121 ? 7.458 -4.143 -2.276 1.00 68.69 121 GLY A N 1
ATOM 903 C CA . GLY A 1 121 ? 7.048 -3.928 -3.664 1.00 68.69 121 GLY A CA 1
ATOM 904 C C . GLY A 1 121 ? 7.836 -2.817 -4.368 1.00 68.69 121 GLY A C 1
ATOM 905 O O . GLY A 1 121 ? 8.179 -2.969 -5.541 1.00 68.69 121 GLY A O 1
ATOM 906 N N . THR A 1 122 ? 8.176 -1.720 -3.678 1.00 71.12 122 THR A N 1
ATOM 907 C CA . THR A 1 122 ? 8.985 -0.645 -4.279 1.00 71.12 122 THR A CA 1
ATOM 908 C C . THR A 1 122 ? 10.437 -1.045 -4.453 1.00 71.12 122 THR A C 1
ATOM 910 O O . THR A 1 122 ? 10.982 -0.823 -5.530 1.00 71.12 122 THR A O 1
ATOM 913 N N . VAL A 1 123 ? 11.039 -1.744 -3.490 1.00 70.62 123 VAL A N 1
ATOM 914 C CA . VAL A 1 123 ? 12.400 -2.294 -3.641 1.00 70.62 123 VAL A CA 1
ATOM 915 C C . VAL A 1 123 ? 12.491 -3.243 -4.844 1.00 70.62 123 VAL A C 1
ATOM 917 O O . VAL A 1 123 ? 13.432 -3.167 -5.632 1.00 70.62 123 VAL A O 1
ATOM 920 N N . LEU A 1 124 ? 11.486 -4.104 -5.039 1.00 65.56 124 LEU A N 1
ATOM 921 C CA . LEU A 1 124 ? 11.403 -4.994 -6.203 1.00 65.56 124 LEU A CA 1
ATOM 922 C C . LEU A 1 124 ? 11.252 -4.238 -7.527 1.00 65.56 124 LEU A C 1
ATOM 924 O O . LEU A 1 124 ? 11.734 -4.716 -8.554 1.00 65.56 124 LEU A O 1
ATOM 928 N N . ALA A 1 125 ? 10.617 -3.067 -7.515 1.00 64.31 125 ALA A N 1
ATOM 929 C CA . ALA A 1 125 ? 10.494 -2.229 -8.698 1.00 64.31 125 ALA A CA 1
ATOM 930 C C . ALA A 1 125 ? 11.844 -1.616 -9.121 1.00 64.31 125 ALA A C 1
ATOM 932 O O . ALA A 1 125 ? 12.103 -1.522 -10.316 1.00 64.31 125 ALA A O 1
ATOM 933 N N . TYR A 1 126 ? 12.727 -1.267 -8.184 1.00 63.78 126 TYR A N 1
ATOM 934 C CA . TYR A 1 126 ? 14.054 -0.705 -8.493 1.00 63.78 126 TYR A CA 1
ATOM 935 C C . TYR A 1 126 ? 15.143 -1.759 -8.744 1.00 63.78 126 TYR A C 1
ATOM 937 O O . TYR A 1 126 ? 16.314 -1.416 -8.890 1.00 63.78 126 TYR A O 1
ATOM 945 N N . ARG A 1 127 ? 14.802 -3.054 -8.808 1.00 66.25 127 ARG A N 1
ATOM 946 C CA . ARG A 1 127 ? 15.787 -4.073 -9.201 1.00 66.25 127 ARG A CA 1
ATOM 947 C C . ARG A 1 127 ? 16.241 -3.858 -10.655 1.00 66.25 127 ARG A C 1
ATOM 949 O O . ARG A 1 127 ? 15.396 -3.554 -11.494 1.00 66.25 127 ARG A O 1
ATOM 956 N N . PRO A 1 128 ? 17.516 -4.138 -10.992 1.00 56.41 128 PRO A N 1
ATOM 957 C CA . PRO A 1 128 ? 18.107 -3.813 -12.296 1.00 56.41 128 PRO A CA 1
ATOM 958 C C . PRO A 1 128 ? 17.330 -4.381 -13.494 1.00 56.41 128 PRO A C 1
ATOM 960 O O . PRO A 1 128 ? 17.121 -3.682 -14.474 1.00 56.41 128 PRO A O 1
ATOM 963 N N . LYS A 1 129 ? 16.786 -5.602 -13.383 1.00 57.06 129 LYS A N 1
ATOM 964 C CA . LYS A 1 129 ? 15.955 -6.221 -14.437 1.00 57.06 129 LYS A CA 1
ATOM 965 C C . LYS A 1 129 ? 14.583 -5.559 -14.623 1.00 57.06 129 LYS A C 1
ATOM 967 O O . LYS A 1 129 ? 13.996 -5.636 -15.695 1.00 57.06 129 LYS A O 1
ATOM 972 N N . ALA A 1 130 ? 14.026 -4.967 -13.568 1.00 57.34 130 ALA A N 1
ATOM 973 C CA . ALA A 1 130 ? 12.789 -4.203 -13.667 1.00 57.34 130 ALA A CA 1
ATOM 974 C C . ALA A 1 130 ? 13.088 -2.804 -14.218 1.00 57.34 130 ALA A C 1
ATOM 976 O O . ALA A 1 130 ? 12.368 -2.330 -15.089 1.00 57.34 130 ALA A O 1
ATOM 977 N N . ASP A 1 131 ? 14.169 -2.174 -13.760 1.00 58.38 131 ASP A N 1
ATOM 978 C CA . ASP A 1 131 ? 14.558 -0.834 -14.194 1.00 58.38 131 ASP A CA 1
ATOM 979 C C . ASP A 1 131 ? 14.923 -0.776 -15.685 1.00 58.38 131 ASP A C 1
ATOM 981 O O . ASP A 1 131 ? 14.489 0.132 -16.389 1.00 58.38 131 ASP A O 1
ATOM 985 N N . ALA A 1 132 ? 15.573 -1.822 -16.200 1.00 60.81 132 ALA A N 1
ATOM 986 C CA . ALA A 1 132 ? 15.822 -2.024 -17.624 1.00 60.81 132 ALA A CA 1
ATOM 987 C C . ALA A 1 132 ? 14.551 -1.993 -18.491 1.00 60.81 132 ALA A C 1
ATOM 989 O O . ALA A 1 132 ? 14.514 -1.310 -19.513 1.00 60.81 132 ALA A O 1
ATOM 990 N N . TRP A 1 133 ? 13.482 -2.682 -18.073 1.00 63.41 133 TRP A N 1
ATOM 991 C CA . TRP A 1 133 ? 12.215 -2.712 -18.817 1.00 63.41 133 TRP A CA 1
ATOM 992 C C . TRP A 1 133 ? 11.490 -1.360 -18.796 1.00 63.41 133 TRP A C 1
ATOM 994 O O . TRP A 1 133 ? 10.840 -0.988 -19.773 1.00 63.41 133 TRP A O 1
ATOM 1004 N N . PHE A 1 134 ? 11.599 -0.618 -17.689 1.00 61.12 134 PHE A N 1
ATOM 1005 C CA . PHE A 1 134 ? 10.955 0.688 -17.533 1.00 61.12 134 PHE A CA 1
ATOM 1006 C C . PHE A 1 134 ? 11.727 1.839 -18.195 1.00 61.12 134 PHE A C 1
ATOM 1008 O O . PHE A 1 134 ? 11.081 2.777 -18.660 1.00 61.12 134 PHE A O 1
ATOM 1015 N N . ASN A 1 135 ? 13.061 1.765 -18.254 1.00 61.03 135 ASN A N 1
ATOM 1016 C CA . ASN A 1 135 ? 13.925 2.807 -18.826 1.00 61.03 135 ASN A CA 1
ATOM 1017 C C . ASN A 1 135 ? 14.391 2.496 -20.261 1.00 61.03 135 ASN A C 1
ATOM 1019 O O . ASN A 1 135 ? 14.922 3.382 -20.921 1.00 61.03 135 ASN A O 1
ATOM 1023 N N . GLY A 1 136 ? 14.198 1.266 -20.752 1.00 56.19 136 GLY A N 1
ATOM 1024 C CA . GLY A 1 136 ? 14.606 0.846 -22.099 1.00 56.19 136 GLY A CA 1
ATOM 1025 C C . GLY A 1 136 ? 16.117 0.609 -22.279 1.00 56.19 136 GLY A C 1
ATOM 1026 O O . GLY A 1 136 ? 16.552 0.358 -23.399 1.00 56.19 136 GLY A O 1
ATOM 1027 N N . SER A 1 137 ? 16.917 0.660 -21.203 1.00 55.44 137 SER A N 1
ATOM 1028 C CA . SER A 1 137 ? 18.397 0.638 -21.255 1.00 55.44 137 SER A CA 1
ATOM 1029 C C . SER A 1 137 ? 19.023 -0.683 -21.728 1.00 55.44 137 SER A C 1
ATOM 1031 O O . SER A 1 137 ? 20.215 -0.726 -22.003 1.00 55.44 137 SER A O 1
ATOM 1033 N N . GLU A 1 138 ? 18.261 -1.769 -21.879 1.00 52.28 138 GLU A N 1
ATOM 1034 C CA . GLU A 1 138 ? 18.829 -3.046 -22.349 1.00 52.28 138 GLU A CA 1
ATOM 1035 C C . GLU A 1 138 ? 19.057 -3.116 -23.872 1.00 52.28 138 GLU A C 1
ATOM 1037 O O . GLU A 1 138 ? 19.752 -4.018 -24.324 1.00 52.28 138 GLU A O 1
ATOM 1042 N N . ALA A 1 139 ? 18.540 -2.176 -24.673 1.00 47.34 139 ALA A N 1
ATOM 1043 C CA . ALA A 1 139 ? 18.686 -2.231 -26.135 1.00 47.34 139 ALA A CA 1
ATOM 1044 C C . ALA A 1 139 ? 19.839 -1.377 -26.708 1.00 47.34 139 ALA A C 1
ATOM 1046 O O . ALA A 1 139 ? 20.180 -1.544 -27.874 1.00 47.34 139 ALA A O 1
ATOM 1047 N N . GLY A 1 140 ? 20.423 -0.456 -25.930 1.00 43.56 140 GLY A N 1
ATOM 1048 C CA . GLY A 1 140 ? 21.403 0.518 -26.440 1.00 43.56 140 GLY A CA 1
ATOM 1049 C C . GLY A 1 140 ? 22.844 0.301 -25.974 1.00 43.56 140 GLY A C 1
ATOM 1050 O O . GLY A 1 140 ? 23.768 0.387 -26.777 1.00 43.56 140 GLY A O 1
ATOM 1051 N N . GLU A 1 141 ? 23.051 -0.000 -24.690 1.00 51.25 141 GLU A N 1
ATOM 1052 C CA . GLU A 1 141 ? 24.400 0.014 -24.098 1.00 51.25 141 GLU A CA 1
ATOM 1053 C C . GLU A 1 141 ? 25.203 -1.264 -24.397 1.00 51.25 141 GLU A C 1
ATOM 1055 O O . GLU A 1 141 ? 26.393 -1.178 -24.681 1.00 51.25 141 GLU A O 1
ATOM 1060 N N . GLN A 1 142 ? 24.568 -2.443 -24.458 1.00 51.22 142 GLN A N 1
ATOM 1061 C CA . GLN A 1 142 ? 25.291 -3.697 -24.740 1.00 51.22 142 GLN A CA 1
ATOM 1062 C C . GLN A 1 142 ? 25.751 -3.829 -26.199 1.00 51.22 142 GLN A C 1
ATOM 1064 O O . GLN A 1 142 ? 26.789 -4.434 -26.456 1.00 51.22 142 GLN A O 1
ATOM 1069 N N . GLU A 1 143 ? 25.015 -3.262 -27.160 1.00 49.56 143 GLU A N 1
ATOM 1070 C CA . GLU A 1 143 ? 25.421 -3.294 -28.572 1.00 49.56 143 GLU A CA 1
ATOM 1071 C C . GLU A 1 143 ? 26.427 -2.182 -28.914 1.00 49.56 143 GLU A C 1
ATOM 1073 O O . GLU A 1 143 ? 27.238 -2.365 -29.822 1.00 49.56 143 GLU A O 1
ATOM 1078 N N . SER A 1 144 ? 26.430 -1.068 -28.168 1.00 50.03 144 SER A N 1
ATOM 1079 C CA . SER A 1 144 ? 27.462 -0.030 -28.291 1.00 50.03 144 SER A CA 1
ATOM 1080 C C . SER A 1 144 ? 28.800 -0.521 -27.746 1.00 50.03 144 SER A C 1
ATOM 1082 O O . SER A 1 144 ? 29.776 -0.500 -28.489 1.00 50.03 144 SER A O 1
ATOM 1084 N N . ASP A 1 145 ? 28.839 -1.074 -26.528 1.00 54.12 145 ASP A N 1
ATOM 1085 C CA . ASP A 1 145 ? 30.082 -1.602 -25.943 1.00 54.12 145 ASP A CA 1
ATOM 1086 C C . ASP A 1 145 ? 30.649 -2.771 -26.765 1.00 54.12 145 ASP A C 1
ATOM 1088 O O . ASP A 1 145 ? 31.850 -2.827 -27.014 1.00 54.12 145 ASP A O 1
ATOM 1092 N N . ALA A 1 146 ? 29.800 -3.665 -27.288 1.00 57.09 146 ALA A N 1
ATOM 1093 C CA . ALA A 1 146 ? 30.256 -4.767 -28.141 1.00 57.09 146 ALA A CA 1
ATOM 1094 C C . ALA A 1 146 ? 30.764 -4.307 -29.524 1.00 57.09 146 ALA A C 1
ATOM 1096 O O . ALA A 1 146 ? 31.627 -4.960 -30.116 1.00 57.09 146 ALA A O 1
ATOM 1097 N N . ARG A 1 147 ? 30.246 -3.194 -30.068 1.00 56.03 147 ARG A N 1
ATOM 1098 C CA . ARG A 1 147 ? 30.729 -2.610 -31.335 1.00 56.03 147 ARG A CA 1
ATOM 1099 C C . ARG A 1 147 ? 31.950 -1.715 -31.148 1.00 56.03 147 ARG A C 1
ATOM 1101 O O . ARG A 1 147 ? 32.737 -1.590 -32.082 1.00 56.03 147 ARG A O 1
ATOM 1108 N N . GLU A 1 148 ? 32.099 -1.091 -29.988 1.00 57.69 148 GLU A N 1
ATOM 1109 C CA . GLU A 1 148 ? 33.211 -0.198 -29.661 1.00 57.69 148 GLU A CA 1
ATOM 1110 C C . GLU A 1 148 ? 34.459 -0.993 -29.252 1.00 57.69 148 GLU A C 1
ATOM 1112 O O . GLU A 1 148 ? 35.553 -0.691 -29.728 1.00 57.69 148 GLU A O 1
ATOM 1117 N N . ASP A 1 149 ? 34.288 -2.100 -28.522 1.00 59.12 149 ASP A N 1
ATOM 1118 C CA . ASP A 1 149 ? 35.362 -3.054 -28.205 1.00 59.12 149 ASP A CA 1
ATOM 1119 C C . ASP A 1 149 ? 35.839 -3.837 -29.447 1.00 59.12 149 ASP A C 1
ATOM 1121 O O . ASP A 1 149 ? 37.017 -4.146 -29.594 1.00 59.12 149 ASP A O 1
ATOM 1125 N N . GLY A 1 150 ? 34.951 -4.077 -30.420 1.00 60.50 150 GLY A N 1
ATOM 1126 C CA . GLY A 1 150 ? 35.312 -4.668 -31.716 1.00 60.50 150 GLY A CA 1
ATOM 1127 C C . GLY A 1 150 ? 35.913 -3.686 -32.735 1.00 60.50 150 GLY A C 1
ATOM 1128 O O . GLY A 1 150 ? 36.428 -4.123 -33.766 1.00 60.50 150 GLY A O 1
ATOM 1129 N N . ARG A 1 151 ? 35.821 -2.369 -32.488 1.00 61.75 151 ARG A N 1
ATOM 1130 C CA . ARG A 1 151 ? 36.326 -1.305 -33.379 1.00 61.75 151 ARG A CA 1
ATOM 1131 C C . ARG A 1 151 ? 37.632 -0.676 -32.885 1.00 61.75 151 ARG A C 1
ATOM 1133 O O . ARG A 1 151 ? 38.271 0.005 -33.683 1.00 61.75 151 ARG A O 1
ATOM 1140 N N . ARG A 1 152 ? 38.048 -0.899 -31.632 1.00 59.66 152 ARG A N 1
ATOM 1141 C CA . ARG A 1 152 ? 39.379 -0.477 -31.168 1.00 59.66 152 ARG A CA 1
ATOM 1142 C C . ARG A 1 152 ? 40.455 -1.139 -32.026 1.00 59.66 152 ARG A C 1
ATOM 1144 O O . ARG A 1 152 ? 40.663 -2.349 -31.953 1.00 59.66 152 ARG A O 1
ATOM 1151 N N . ASP A 1 153 ? 41.108 -0.339 -32.867 1.00 62.34 153 ASP A N 1
ATOM 1152 C CA . ASP A 1 153 ? 42.323 -0.745 -33.563 1.00 62.34 153 ASP A CA 1
ATOM 1153 C C . ASP A 1 153 ? 43.424 -0.838 -32.491 1.00 62.34 153 ASP A C 1
ATOM 1155 O O . ASP A 1 153 ? 43.667 0.149 -31.795 1.00 62.34 153 ASP A O 1
ATOM 1159 N N . PRO A 1 154 ? 44.106 -1.986 -32.322 1.00 61.44 154 PRO A N 1
ATOM 1160 C CA . PRO A 1 154 ? 45.186 -2.149 -31.342 1.00 61.44 154 PRO A CA 1
ATOM 1161 C C . PRO A 1 154 ? 46.355 -1.156 -31.489 1.00 61.44 154 PRO A C 1
ATOM 1163 O O . PRO A 1 154 ? 47.295 -1.195 -30.700 1.00 61.44 154 PRO A O 1
ATOM 1166 N N . ARG A 1 155 ? 46.345 -0.312 -32.527 1.00 59.75 155 ARG A N 1
ATOM 1167 C CA . ARG A 1 155 ? 47.322 0.755 -32.774 1.00 59.75 155 ARG A CA 1
ATOM 1168 C C . ARG A 1 155 ? 47.079 2.033 -31.973 1.00 59.75 155 ARG A C 1
ATOM 1170 O O . ARG A 1 155 ? 48.004 2.833 -31.876 1.00 59.75 155 ARG A O 1
ATOM 1177 N N . ASP A 1 156 ? 45.888 2.221 -31.411 1.00 61.66 156 ASP A N 1
ATOM 1178 C CA . ASP A 1 156 ? 45.548 3.446 -30.674 1.00 61.66 156 ASP A CA 1
ATOM 1179 C C . ASP A 1 156 ? 46.111 3.459 -29.237 1.00 61.66 156 ASP A C 1
ATOM 1181 O O . ASP A 1 156 ? 46.097 4.496 -28.576 1.00 61.66 156 ASP A O 1
ATOM 1185 N N . ASP A 1 157 ? 46.661 2.331 -28.774 1.00 62.38 157 ASP A N 1
ATOM 1186 C CA . ASP A 1 157 ? 47.241 2.162 -27.436 1.00 62.38 157 ASP A CA 1
ATOM 1187 C C . ASP A 1 157 ? 48.781 2.306 -27.400 1.00 62.38 157 ASP A C 1
ATOM 1189 O O . ASP A 1 157 ? 49.399 1.916 -26.408 1.00 62.38 157 ASP A O 1
ATOM 1193 N N . ASP A 1 158 ? 49.431 2.848 -28.442 1.00 64.00 158 ASP A N 1
ATOM 1194 C CA . ASP A 1 158 ? 50.883 3.102 -28.419 1.00 64.00 158 ASP A CA 1
ATOM 1195 C C . ASP A 1 158 ? 51.199 4.511 -27.860 1.00 64.00 158 ASP A C 1
ATOM 1197 O O . ASP A 1 158 ? 50.983 5.514 -28.546 1.00 64.00 158 ASP A O 1
ATOM 1201 N N . PRO A 1 159 ? 51.728 4.649 -26.625 1.00 63.31 159 PRO A N 1
ATOM 1202 C CA . PRO A 1 159 ? 52.030 5.945 -26.013 1.00 63.31 159 PRO A CA 1
ATOM 1203 C C . PRO A 1 159 ? 53.304 6.622 -26.568 1.00 63.31 159 PRO A C 1
ATOM 1205 O O . PRO A 1 159 ? 53.870 7.491 -25.902 1.00 63.31 159 PRO A O 1
ATOM 1208 N N . ALA A 1 160 ? 53.788 6.236 -27.753 1.00 60.81 160 ALA A N 1
ATOM 1209 C CA . ALA A 1 160 ? 55.100 6.621 -28.278 1.00 60.81 160 ALA A CA 1
ATOM 1210 C C . ALA A 1 160 ? 55.092 7.447 -29.586 1.00 60.81 160 ALA A C 1
ATOM 1212 O O . ALA A 1 160 ? 56.074 7.384 -30.326 1.00 60.81 160 ALA A O 1
ATOM 1213 N N . ASP A 1 161 ? 54.064 8.264 -29.868 1.00 52.72 161 ASP A N 1
ATOM 1214 C CA . ASP A 1 161 ? 54.133 9.275 -30.948 1.00 52.72 161 ASP A CA 1
ATOM 1215 C C . ASP A 1 161 ? 54.314 10.705 -30.394 1.00 52.72 161 ASP A C 1
ATOM 1217 O O . ASP A 1 161 ? 53.347 11.340 -29.962 1.00 52.72 161 ASP A O 1
ATOM 1221 N N . PRO A 1 162 ? 55.549 11.243 -30.375 1.00 58.69 162 PRO A N 1
ATOM 1222 C CA . PRO A 1 162 ? 55.793 12.664 -30.209 1.00 58.69 162 PRO A CA 1
ATOM 1223 C C . PRO A 1 162 ? 55.758 13.349 -31.585 1.00 58.69 162 PRO A C 1
ATOM 1225 O O . PRO A 1 162 ? 56.713 13.249 -32.360 1.00 58.69 162 PRO A O 1
ATOM 1228 N N . ARG A 1 163 ? 54.688 14.098 -31.863 1.00 47.69 163 ARG A N 1
ATOM 1229 C CA . ARG A 1 163 ? 54.696 15.161 -32.880 1.00 47.69 163 ARG A CA 1
ATOM 1230 C C . ARG A 1 163 ? 54.662 16.533 -32.235 1.00 47.69 163 ARG A C 1
ATOM 1232 O O . ARG A 1 163 ? 53.826 16.731 -31.327 1.00 47.69 163 ARG A O 1
#

Secondary structure (DSSP, 8-state):
-----TT----GGG--HHHHHHHHHHHHHHHHHHHHHHHHHHHHHHHT---HHHHHHHHHHHHHHHHHHHHHHHHHH-TTHHHHHHHHHHHHHHHHHHHHHHH--HHHHHHHHHHHHHHHHHHHHTSHHHHHHHH-TTTTHHHHHHHHHTT--TTTT------

pLDDT: mean 70.34, std 12.12, range [32.81, 86.56]